Protein AF-A0A257U7L9-F1 (afdb_monomer_lite)

Foldseek 3Di:
DAEEDEDQLVQQDWDQDPNDTDGLVDVVSLVVVLVVVLVVLCVVCVVVYAYEYEQDFQDPPADADPVRHGDSSNDLVSSLSVLVSLVVSCVVVDPRYDYDDDHRPHGDDPVRRVVRVVVVVVVVD

pLDDT: mean 88.43, std 12.56, range [54.44, 98.38]

Secondary structure (DSSP, 8-state):
-EEEEE--TTTTS-EEETTEEE-TTSHHHHHHHHHHHHHHHHHHHTTS-EEEEEPPPP-SSPPB-TTSPBPGGGSHHHHHHHHHHHHHHHHHSTTTEEEES--TT----HHHHHHHHHHHHHHH-

Structure (mmCIF, N/CA/C/O backbone):
data_AF-A0A257U7L9-F1
#
_entry.id   AF-A0A257U7L9-F1
#
loop_
_atom_site.group_PDB
_atom_site.id
_atom_site.type_symbol
_atom_site.label_atom_id
_atom_site.label_alt_id
_atom_site.label_comp_id
_atom_site.label_asym_id
_atom_site.label_entity_id
_atom_site.label_seq_id
_atom_site.pdbx_PDB_ins_code
_atom_site.Cartn_x
_atom_site.Cartn_y
_atom_site.Cartn_z
_atom_site.occupancy
_atom_site.B_iso_or_equiv
_atom_site.auth_seq_id
_atom_site.auth_comp_id
_atom_site.auth_asym_id
_atom_site.auth_atom_id
_atom_site.pdbx_PDB_model_num
ATOM 1 N N . MET A 1 1 ? -10.970 -6.107 19.666 1.00 87.38 1 MET A N 1
ATOM 2 C CA . MET A 1 1 ? -9.999 -6.969 18.957 1.00 87.38 1 MET A CA 1
ATOM 3 C C . MET A 1 1 ? -9.302 -6.137 17.893 1.00 87.38 1 MET A C 1
ATOM 5 O O . MET A 1 1 ? -9.942 -5.252 17.331 1.00 87.38 1 MET A O 1
ATOM 9 N N . VAL A 1 2 ? -8.016 -6.384 17.653 1.00 93.44 2 VAL A N 1
ATOM 10 C CA . VAL A 1 2 ? -7.234 -5.718 16.602 1.00 93.44 2 VAL A CA 1
ATOM 11 C C . VAL A 1 2 ? -6.605 -6.798 15.732 1.00 93.44 2 VAL A C 1
ATOM 13 O O . VAL A 1 2 ? -6.098 -7.778 16.274 1.00 93.44 2 VAL A O 1
ATOM 16 N N . VAL A 1 3 ? -6.643 -6.620 14.413 1.00 95.44 3 VAL A N 1
ATOM 17 C CA . VAL A 1 3 ? -5.981 -7.499 13.443 1.00 95.44 3 VAL A CA 1
ATOM 18 C C . VAL A 1 3 ? -4.944 -6.687 12.681 1.00 95.44 3 VAL A C 1
ATOM 20 O O . VAL A 1 3 ? -5.253 -5.615 12.169 1.00 95.44 3 VAL A O 1
ATOM 23 N N . GLY A 1 4 ? -3.711 -7.184 12.629 1.00 92.56 4 GLY A N 1
ATOM 24 C CA . GLY A 1 4 ? -2.637 -6.597 11.834 1.00 92.56 4 GLY A CA 1
ATOM 25 C C . GLY A 1 4 ? -2.450 -7.349 10.520 1.00 92.56 4 GLY A C 1
ATOM 26 O O . GLY A 1 4 ? -2.427 -8.578 10.532 1.00 92.56 4 GLY A O 1
ATOM 27 N N . LEU A 1 5 ? -2.283 -6.623 9.416 1.00 94.06 5 LEU A N 1
ATOM 28 C CA . LEU A 1 5 ? -1.965 -7.175 8.101 1.00 94.06 5 LEU A CA 1
ATOM 29 C C . LEU A 1 5 ? -0.639 -6.609 7.599 1.00 94.06 5 LEU A C 1
ATOM 31 O O . LEU A 1 5 ? -0.509 -5.405 7.375 1.00 94.06 5 LEU A O 1
ATOM 35 N N . LEU A 1 6 ? 0.326 -7.504 7.404 1.00 90.44 6 LEU A N 1
ATOM 36 C CA . LEU A 1 6 ? 1.607 -7.215 6.776 1.00 90.44 6 LEU A CA 1
ATOM 37 C C . LEU A 1 6 ? 1.640 -7.920 5.418 1.00 90.44 6 LEU A C 1
ATOM 39 O O . LEU A 1 6 ? 1.656 -9.146 5.348 1.00 90.44 6 LEU A O 1
ATOM 43 N N . ALA A 1 7 ? 1.615 -7.120 4.359 1.00 90.88 7 ALA A N 1
ATOM 44 C CA . ALA A 1 7 ? 1.647 -7.533 2.959 1.00 90.88 7 ALA A CA 1
ATOM 45 C C . ALA A 1 7 ? 2.458 -6.499 2.157 1.00 90.88 7 ALA A C 1
ATOM 47 O O . ALA A 1 7 ? 2.863 -5.471 2.704 1.00 90.88 7 ALA A O 1
ATOM 48 N N . GLY A 1 8 ? 2.714 -6.760 0.879 1.00 90.62 8 GLY A N 1
ATOM 49 C CA . GLY A 1 8 ? 3.339 -5.814 -0.045 1.00 90.62 8 GLY A CA 1
ATOM 50 C C . GLY A 1 8 ? 4.333 -6.470 -0.991 1.00 90.62 8 GLY A C 1
ATOM 51 O O . GLY A 1 8 ? 4.420 -6.085 -2.152 1.00 90.62 8 GLY A O 1
ATOM 52 N N . ARG A 1 9 ? 5.086 -7.482 -0.528 1.00 89.19 9 ARG A N 1
ATOM 53 C CA . ARG A 1 9 ? 6.168 -8.062 -1.340 1.00 89.19 9 ARG A CA 1
ATOM 54 C C . ARG A 1 9 ? 5.648 -8.674 -2.635 1.00 89.19 9 ARG A C 1
ATOM 56 O O . ARG A 1 9 ? 6.296 -8.489 -3.656 1.00 89.19 9 ARG A O 1
ATOM 63 N N . PHE A 1 10 ? 4.529 -9.392 -2.592 1.00 92.94 10 PHE A N 1
ATOM 64 C CA . PHE A 1 10 ? 3.952 -9.993 -3.792 1.00 92.94 10 PHE A CA 1
ATOM 65 C C . PHE A 1 10 ? 3.107 -8.986 -4.571 1.00 92.94 10 PHE A C 1
ATOM 67 O O . PHE A 1 10 ? 3.116 -9.022 -5.792 1.00 92.94 10 PHE A O 1
ATOM 74 N N . GLU A 1 11 ? 2.485 -8.025 -3.895 1.00 94.94 11 GLU A N 1
ATOM 75 C CA . GLU A 1 11 ? 1.627 -7.001 -4.501 1.00 94.94 11 GLU A CA 1
ATOM 76 C C . GLU A 1 11 ? 2.396 -6.021 -5.408 1.00 94.94 11 GLU A C 1
ATOM 78 O O . GLU A 1 11 ? 1.817 -5.423 -6.316 1.00 94.94 11 GLU A O 1
ATOM 83 N N . ILE A 1 12 ? 3.706 -5.854 -5.180 1.00 94.38 12 ILE A N 1
ATOM 84 C CA . ILE A 1 12 ? 4.575 -5.015 -6.021 1.00 94.38 12 ILE A CA 1
ATOM 85 C C . ILE A 1 12 ? 5.333 -5.788 -7.109 1.00 94.38 12 ILE A C 1
ATOM 87 O O . ILE A 1 12 ? 6.059 -5.170 -7.900 1.00 94.38 12 ILE A O 1
ATOM 91 N N . THR A 1 13 ? 5.214 -7.119 -7.150 1.00 95.00 13 THR A N 1
ATOM 92 C CA . THR A 1 13 ? 5.797 -7.919 -8.239 1.00 95.00 13 THR A CA 1
ATOM 93 C C . THR A 1 13 ? 4.970 -7.794 -9.515 1.00 95.00 13 THR A C 1
ATOM 95 O O . THR A 1 13 ? 3.865 -7.259 -9.508 1.00 95.00 13 THR A O 1
ATOM 98 N N . ASP A 1 14 ? 5.528 -8.219 -10.645 1.00 95.88 14 ASP A N 1
ATOM 99 C CA . ASP A 1 14 ? 4.740 -8.328 -11.870 1.00 95.88 14 ASP A CA 1
ATOM 100 C C . ASP A 1 14 ? 3.785 -9.525 -11.760 1.00 95.88 14 ASP A C 1
ATOM 102 O O . ASP A 1 14 ? 4.176 -10.624 -11.365 1.00 95.88 14 ASP A O 1
ATOM 106 N N . HIS A 1 15 ? 2.532 -9.321 -12.152 1.00 95.62 15 HIS A N 1
ATOM 107 C CA . HIS A 1 15 ? 1.492 -10.341 -12.154 1.00 95.62 15 HIS A CA 1
ATOM 108 C C . HIS A 1 15 ? 1.123 -10.714 -13.586 1.00 95.62 15 HIS A C 1
ATOM 110 O O . HIS A 1 15 ? 1.046 -9.860 -14.468 1.00 95.62 15 HIS A O 1
ATOM 116 N N . LEU A 1 16 ? 0.840 -11.995 -13.823 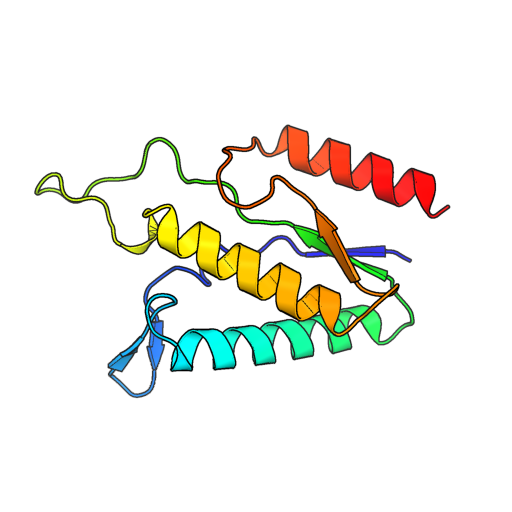1.00 96.06 16 LEU A N 1
ATOM 117 C CA . LEU A 1 16 ? 0.323 -12.469 -15.102 1.00 96.06 16 LEU A CA 1
ATOM 118 C C . LEU A 1 16 ? -1.203 -12.582 -15.036 1.00 96.06 16 LEU A C 1
ATOM 120 O O . LEU A 1 16 ? -1.736 -13.503 -14.422 1.00 96.06 16 LEU A O 1
ATOM 124 N N . VAL A 1 17 ? -1.909 -11.676 -15.710 1.00 94.44 17 VAL A N 1
ATOM 125 C CA . VAL A 1 17 ? -3.377 -11.635 -15.739 1.00 94.44 17 VAL A CA 1
ATOM 126 C C . VAL A 1 17 ? -3.855 -11.767 -17.177 1.00 94.44 17 VAL A C 1
ATOM 128 O O . VAL A 1 17 ? -3.535 -10.946 -18.036 1.00 94.44 17 VAL A O 1
ATOM 131 N N . GLY A 1 18 ? -4.595 -12.841 -17.472 1.00 93.81 18 GLY A N 1
ATOM 132 C CA . GLY A 1 18 ? -5.096 -13.103 -18.827 1.00 93.81 18 GLY A CA 1
ATOM 133 C C . GLY A 1 18 ? -3.986 -13.171 -19.887 1.00 93.81 18 GLY A C 1
ATOM 134 O O . GLY A 1 18 ? -4.183 -12.718 -21.012 1.00 93.81 18 GLY A O 1
ATOM 135 N N . GLY A 1 19 ? -2.802 -13.671 -19.515 1.00 96.38 19 GLY A N 1
ATOM 136 C CA . GLY A 1 19 ? -1.629 -13.750 -20.394 1.00 96.38 19 GLY A CA 1
ATOM 137 C C . GLY A 1 19 ? -0.858 -12.436 -20.573 1.00 96.38 19 GLY A C 1
ATOM 138 O O . GLY A 1 19 ? 0.071 -12.395 -21.374 1.00 96.38 19 GLY A O 1
ATOM 139 N N . LYS A 1 20 ? -1.213 -11.369 -19.846 1.00 95.94 20 LYS A N 1
ATOM 140 C CA . LYS A 1 20 ? -0.513 -10.079 -19.875 1.00 95.94 20 LYS A CA 1
ATOM 141 C C . LYS A 1 20 ? 0.189 -9.819 -18.552 1.00 95.94 20 LYS A C 1
ATOM 143 O O . LYS A 1 20 ? -0.392 -10.057 -17.497 1.00 95.94 20 LYS A O 1
ATOM 148 N N . LEU A 1 21 ? 1.413 -9.304 -18.622 1.00 96.38 21 LEU A N 1
ATOM 149 C CA . LEU A 1 21 ? 2.108 -8.795 -17.446 1.00 96.38 21 LEU A CA 1
ATOM 150 C C . LEU A 1 21 ? 1.521 -7.436 -17.053 1.00 96.38 21 LEU A C 1
ATOM 152 O O . LEU A 1 21 ? 1.459 -6.509 -17.866 1.00 96.38 21 LEU A O 1
ATOM 156 N N . VAL A 1 22 ? 1.083 -7.343 -15.806 1.00 96.81 22 VAL A N 1
ATOM 157 C CA . VAL A 1 22 ? 0.576 -6.133 -15.162 1.00 96.81 22 VAL A CA 1
ATOM 158 C C . VAL A 1 22 ? 1.348 -5.904 -13.873 1.00 96.81 22 VAL A C 1
ATOM 160 O O . VAL A 1 22 ? 1.908 -6.835 -13.299 1.00 96.81 22 VAL A O 1
ATOM 163 N N . SER A 1 23 ? 1.416 -4.660 -13.426 1.00 96.62 23 SER A N 1
ATOM 164 C CA . SER A 1 23 ? 2.142 -4.314 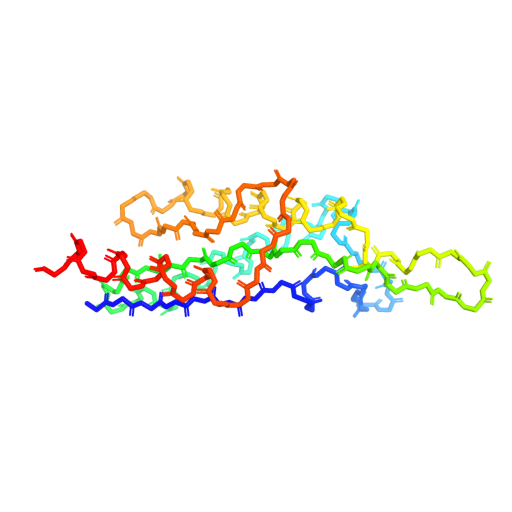-12.210 1.00 96.62 23 SER A CA 1
ATOM 165 C C . SER A 1 23 ? 1.646 -2.997 -11.645 1.00 96.62 23 SER A C 1
ATOM 167 O O . SER A 1 23 ? 0.912 -2.259 -12.303 1.00 96.62 23 SER A O 1
ATOM 169 N N . ILE A 1 24 ? 2.111 -2.669 -10.442 1.00 96.81 24 ILE A N 1
ATOM 170 C CA . ILE A 1 24 ? 1.748 -1.444 -9.720 1.00 96.81 24 ILE A CA 1
ATOM 171 C C . ILE A 1 24 ? 2.239 -0.140 -10.382 1.00 96.81 24 ILE A C 1
ATOM 173 O O . ILE A 1 24 ? 1.915 0.971 -9.964 1.00 96.81 24 ILE A O 1
ATOM 177 N N . ASP A 1 25 ? 3.005 -0.257 -11.466 1.00 95.44 25 ASP A N 1
ATOM 178 C CA . ASP A 1 25 ? 3.341 0.882 -12.320 1.00 95.44 25 ASP A CA 1
ATOM 179 C C . ASP A 1 25 ? 2.172 1.278 -13.249 1.00 95.44 25 ASP A C 1
ATOM 181 O O . ASP A 1 25 ? 2.247 2.290 -13.947 1.00 95.44 25 ASP A O 1
ATOM 185 N N . GLN A 1 26 ? 1.094 0.485 -13.289 1.00 97.38 26 GLN A N 1
ATOM 186 C CA . GLN A 1 26 ? -0.049 0.668 -14.180 1.00 97.38 26 GLN A CA 1
ATOM 187 C C . GLN A 1 26 ? -1.300 1.093 -13.388 1.00 97.38 26 GLN A C 1
ATOM 189 O O . GLN A 1 26 ? -1.764 0.341 -12.531 1.00 97.38 26 GLN A O 1
ATOM 194 N N . PRO A 1 27 ? -1.947 2.231 -13.714 1.00 96.88 27 PRO A N 1
ATOM 195 C CA . PRO A 1 27 ? -3.092 2.734 -12.944 1.00 96.88 27 PRO A CA 1
ATOM 196 C C . PRO A 1 27 ? -4.269 1.757 -12.812 1.00 96.88 27 PRO A C 1
ATOM 198 O O . PRO A 1 27 ? -4.924 1.717 -11.774 1.00 96.88 27 PRO A O 1
ATOM 201 N N . ALA A 1 28 ? -4.537 0.956 -13.848 1.00 96.38 28 ALA A N 1
ATOM 202 C CA . ALA A 1 28 ? -5.609 -0.039 -13.817 1.00 96.38 28 ALA A CA 1
ATOM 203 C C . ALA A 1 28 ? -5.336 -1.155 -12.794 1.00 96.38 28 ALA A C 1
ATOM 205 O O . ALA A 1 28 ? -6.257 -1.591 -12.107 1.00 96.38 28 ALA A O 1
ATOM 206 N N . TRP A 1 29 ? -4.076 -1.579 -12.660 1.00 97.38 29 TRP A N 1
ATOM 207 C CA . TRP A 1 29 ? -3.677 -2.537 -11.632 1.00 97.38 29 TRP A CA 1
ATOM 208 C C . TRP A 1 29 ? -3.773 -1.918 -10.237 1.00 97.38 29 TRP A C 1
ATOM 210 O O . TRP A 1 29 ? -4.272 -2.561 -9.323 1.00 97.38 29 TRP A O 1
ATOM 220 N N . ASN A 1 30 ? -3.397 -0.645 -10.082 1.00 97.75 30 ASN A N 1
ATOM 221 C CA . ASN A 1 30 ? -3.480 0.046 -8.789 1.00 97.75 30 ASN A CA 1
ATOM 222 C C . ASN A 1 30 ? -4.921 0.141 -8.288 1.00 97.75 30 ASN A C 1
ATOM 224 O O . ASN A 1 30 ? -5.162 -0.086 -7.108 1.00 97.75 30 ASN A O 1
ATOM 228 N N . HIS A 1 31 ? -5.875 0.442 -9.176 1.00 97.94 31 HIS A N 1
ATOM 229 C CA . HIS A 1 31 ? -7.296 0.441 -8.825 1.00 97.94 31 HIS A CA 1
ATOM 230 C C . HIS A 1 31 ? -7.770 -0.955 -8.413 1.00 97.94 31 HIS A C 1
ATOM 232 O O . HIS A 1 31 ? -8.449 -1.100 -7.403 1.00 97.94 31 HIS A O 1
ATOM 238 N N . HIS A 1 32 ? -7.391 -1.985 -9.173 1.00 97.12 32 HIS A N 1
ATOM 239 C CA . HIS A 1 32 ? -7.740 -3.364 -8.849 1.00 97.12 32 HIS A CA 1
ATOM 240 C C . HIS A 1 32 ? -7.194 -3.787 -7.478 1.00 97.12 32 HIS A C 1
ATOM 242 O O . HIS A 1 32 ? -7.953 -4.267 -6.642 1.00 97.12 32 HIS A O 1
ATOM 248 N N . LEU A 1 33 ? -5.911 -3.534 -7.215 1.00 97.62 33 LEU A N 1
ATOM 249 C CA . LEU A 1 33 ? -5.274 -3.841 -5.937 1.00 97.62 33 LEU A CA 1
ATOM 250 C C . LEU A 1 33 ? -5.904 -3.051 -4.776 1.00 97.62 33 LEU A C 1
ATOM 252 O O . LEU A 1 33 ? -6.069 -3.567 -3.675 1.00 97.62 33 LEU A O 1
ATOM 256 N N . GLU A 1 34 ? -6.297 -1.800 -5.006 1.00 98.31 34 GLU A N 1
ATOM 257 C CA . GLU A 1 34 ? -7.016 -0.994 -4.017 1.00 98.31 34 GLU A CA 1
ATOM 258 C C . GLU A 1 34 ? -8.395 -1.577 -3.675 1.00 98.31 34 GLU A C 1
ATOM 260 O O . GLU A 1 34 ? -8.774 -1.601 -2.501 1.00 98.31 34 GLU A O 1
ATOM 265 N N . ASP A 1 35 ? -9.129 -2.095 -4.662 1.00 98.38 35 ASP A N 1
ATOM 266 C CA . ASP A 1 35 ? -10.395 -2.801 -4.440 1.00 98.38 35 ASP A CA 1
ATOM 267 C C . ASP A 1 35 ? -10.184 -4.107 -3.657 1.00 98.38 35 ASP A C 1
ATOM 269 O O . ASP A 1 35 ? -10.910 -4.370 -2.694 1.00 98.38 35 ASP A O 1
ATOM 273 N N . GLU A 1 36 ? -9.157 -4.892 -4.001 1.00 97.62 36 GLU A N 1
ATOM 274 C CA . GLU A 1 36 ? -8.800 -6.114 -3.268 1.00 97.62 36 GLU A CA 1
ATOM 275 C C . GLU A 1 36 ? -8.458 -5.811 -1.805 1.00 97.62 36 GLU A C 1
ATOM 277 O O . GLU A 1 36 ? -8.971 -6.464 -0.892 1.00 97.62 36 GLU A O 1
ATOM 282 N N . MET A 1 37 ? -7.663 -4.770 -1.549 1.00 98.25 37 MET A N 1
ATOM 283 C CA . MET A 1 37 ? -7.313 -4.367 -0.187 1.00 98.25 37 MET A CA 1
ATOM 284 C C . MET A 1 37 ? -8.530 -3.868 0.604 1.00 98.25 37 MET A C 1
ATOM 286 O O . MET A 1 37 ? -8.642 -4.156 1.798 1.00 98.25 37 MET A O 1
ATOM 290 N N . ASN A 1 38 ? -9.480 -3.181 -0.039 1.00 98.19 38 ASN A N 1
ATOM 291 C CA . ASN A 1 38 ? -10.759 -2.832 0.590 1.00 98.19 38 ASN A CA 1
ATOM 292 C C . ASN A 1 38 ? -11.582 -4.079 0.949 1.00 98.19 38 ASN A C 1
ATOM 294 O O . ASN A 1 38 ? -12.155 -4.141 2.039 1.00 98.19 38 ASN A O 1
ATOM 298 N N . GLN A 1 39 ? -11.623 -5.084 0.071 1.00 98.25 39 GLN A N 1
ATOM 299 C CA . GLN A 1 39 ? -12.303 -6.347 0.352 1.00 98.25 39 GLN A CA 1
ATOM 300 C C . GLN A 1 39 ? -11.649 -7.085 1.527 1.00 98.25 39 GLN A C 1
ATOM 302 O O . GLN A 1 39 ? -12.353 -7.569 2.415 1.00 98.25 39 GLN A O 1
ATOM 307 N N . VAL A 1 40 ? -10.314 -7.133 1.570 1.00 97.81 40 VAL A N 1
ATOM 308 C CA . VAL A 1 40 ? -9.566 -7.722 2.690 1.00 97.81 40 VAL A CA 1
ATOM 309 C C . VAL A 1 40 ? -9.913 -7.015 3.998 1.00 97.81 40 VAL A C 1
ATOM 311 O O . VAL A 1 40 ? -10.241 -7.691 4.971 1.00 97.81 40 VAL A O 1
ATOM 314 N N . VAL A 1 41 ? -9.920 -5.676 4.026 1.00 97.88 41 VAL A N 1
ATOM 315 C CA . VAL A 1 41 ? -10.346 -4.912 5.210 1.00 97.88 41 VAL A CA 1
ATOM 316 C C . VAL A 1 41 ? -11.745 -5.326 5.656 1.00 97.88 41 VAL A C 1
ATOM 318 O O . VAL A 1 41 ? -11.912 -5.643 6.830 1.00 97.88 41 VAL A O 1
ATOM 321 N N . GLY A 1 42 ? -12.715 -5.401 4.739 1.00 97.62 42 GLY A N 1
ATOM 322 C CA . GLY A 1 42 ? -14.088 -5.788 5.074 1.00 97.62 42 GLY A CA 1
ATOM 323 C C . GLY A 1 42 ? -14.197 -7.191 5.678 1.00 97.62 42 GLY A C 1
ATOM 324 O O . GLY A 1 42 ? -14.969 -7.409 6.609 1.00 97.62 42 GLY A O 1
ATOM 325 N N . VAL A 1 43 ? -13.393 -8.147 5.202 1.00 97.81 43 VAL A N 1
ATOM 326 C CA . VAL A 1 43 ? -13.330 -9.496 5.789 1.00 97.81 43 VAL A CA 1
ATOM 327 C C . VAL A 1 43 ? -12.701 -9.458 7.181 1.00 97.81 43 VAL A C 1
ATOM 329 O O . VAL A 1 43 ? -13.243 -10.044 8.119 1.00 97.81 43 VAL A O 1
ATOM 332 N N . LEU A 1 44 ? -11.572 -8.762 7.339 1.00 97.06 44 LEU A N 1
ATOM 333 C CA . LEU A 1 44 ? -10.862 -8.684 8.617 1.00 97.06 44 LEU A CA 1
ATOM 334 C C . LEU A 1 44 ? -11.658 -7.914 9.682 1.00 97.06 44 LEU A C 1
ATOM 336 O O . LEU A 1 44 ? -11.544 -8.231 10.868 1.00 97.06 44 LEU A O 1
ATOM 340 N N . SER A 1 45 ? -12.476 -6.936 9.278 1.00 96.56 45 SER A N 1
ATOM 341 C CA . SER A 1 45 ? -13.305 -6.128 10.175 1.00 96.56 45 SER A CA 1
ATOM 342 C C . SER A 1 45 ? -14.713 -6.682 10.409 1.00 96.56 45 SER A C 1
ATOM 344 O O . SER A 1 45 ? -15.392 -6.186 11.305 1.00 96.56 45 SER A O 1
ATOM 346 N N . ALA A 1 46 ? -15.139 -7.753 9.722 1.00 93.38 46 ALA A N 1
ATOM 347 C CA . ALA A 1 46 ? -16.511 -8.292 9.770 1.00 93.38 46 ALA A CA 1
ATOM 348 C C . ALA A 1 46 ? -17.058 -8.595 11.188 1.00 93.38 46 ALA A C 1
ATOM 350 O O . ALA A 1 46 ? -18.269 -8.622 11.395 1.00 93.38 46 ALA A O 1
ATOM 351 N N . GLY A 1 47 ? -16.182 -8.797 12.180 1.00 92.62 47 GLY A N 1
ATOM 352 C CA . GLY A 1 47 ? -16.527 -8.971 13.601 1.00 92.62 47 GLY A CA 1
ATOM 353 C C . GLY A 1 47 ? -16.363 -7.719 14.479 1.00 92.62 47 GLY A C 1
ATOM 354 O O . GLY A 1 47 ? -16.236 -7.847 15.696 1.00 92.62 47 GLY A O 1
ATOM 355 N N . GLY A 1 48 ? -16.278 -6.523 13.890 1.00 94.94 48 GLY A N 1
ATOM 356 C CA . GLY A 1 48 ? -15.996 -5.260 14.585 1.00 94.94 48 GLY A CA 1
ATOM 357 C C . GLY A 1 48 ? -14.523 -5.070 14.972 1.00 94.94 48 GLY A C 1
ATOM 358 O O . GLY A 1 48 ? -14.203 -4.257 15.847 1.00 94.94 48 GLY A O 1
ATOM 359 N N . ALA A 1 49 ? -13.613 -5.842 14.373 1.00 96.25 49 ALA A N 1
ATOM 360 C CA . ALA A 1 49 ? -12.186 -5.703 14.631 1.00 96.25 49 ALA A CA 1
ATOM 361 C C . ALA A 1 49 ? -11.644 -4.413 14.007 1.00 96.25 49 ALA A C 1
ATOM 363 O O . ALA A 1 49 ? -11.973 -4.071 12.876 1.00 96.25 49 ALA A O 1
ATOM 364 N N . LYS A 1 50 ? -10.757 -3.722 14.729 1.00 96.94 50 LYS A N 1
ATOM 365 C CA . LYS A 1 50 ? -9.952 -2.650 14.131 1.00 96.94 50 LYS A CA 1
ATOM 366 C C . LYS A 1 50 ? -8.820 -3.272 13.323 1.00 96.94 50 LYS A C 1
ATOM 368 O O . LYS A 1 50 ? -8.191 -4.222 13.795 1.00 96.94 50 LYS A O 1
ATOM 373 N N . VAL A 1 51 ? -8.552 -2.731 12.142 1.00 97.56 51 VAL A N 1
ATOM 374 C CA . VAL A 1 51 ? -7.536 -3.259 11.226 1.00 97.56 51 VAL A CA 1
ATOM 375 C C . VAL A 1 51 ? -6.327 -2.333 11.220 1.00 97.56 51 VAL A C 1
ATOM 377 O O . VAL A 1 51 ? -6.450 -1.113 11.114 1.00 97.56 51 VAL A O 1
ATOM 380 N N . VAL A 1 52 ? -5.144 -2.918 11.344 1.00 96.25 52 VAL A N 1
ATOM 381 C CA . VAL A 1 52 ? -3.863 -2.228 11.220 1.00 96.25 52 VAL A CA 1
ATOM 382 C C . VAL A 1 52 ? -3.183 -2.711 9.945 1.00 96.25 52 VAL A C 1
ATOM 384 O O . VAL A 1 52 ? -2.892 -3.898 9.825 1.00 96.25 52 VAL A O 1
ATOM 387 N N . LEU A 1 53 ? -2.936 -1.805 9.001 1.00 95.31 53 LEU A N 1
ATOM 388 C CA . LEU A 1 53 ? -2.195 -2.081 7.770 1.00 95.31 53 LEU A CA 1
ATOM 389 C C . LEU A 1 53 ? -0.750 -1.621 7.952 1.00 95.31 53 LEU A C 1
ATOM 391 O O . LEU A 1 53 ? -0.514 -0.456 8.270 1.00 95.31 53 LEU A O 1
ATOM 395 N N . PHE A 1 54 ? 0.213 -2.515 7.751 1.00 92.00 54 PHE A N 1
ATOM 396 C CA . PHE A 1 54 ? 1.626 -2.147 7.802 1.00 92.00 54 PHE A CA 1
ATOM 397 C C . PHE A 1 54 ? 2.120 -1.723 6.423 1.00 92.00 54 PHE A C 1
ATOM 399 O O . PHE A 1 54 ? 1.931 -2.454 5.450 1.00 92.00 54 PHE A O 1
ATOM 406 N N . THR A 1 55 ? 2.766 -0.561 6.339 1.00 91.94 55 THR A N 1
ATOM 407 C CA . THR A 1 55 ? 3.441 -0.136 5.114 1.00 91.94 55 THR A CA 1
ATOM 408 C C . THR A 1 55 ? 4.623 -1.046 4.810 1.00 91.94 55 THR A C 1
ATOM 410 O O . THR A 1 55 ? 5.274 -1.604 5.699 1.00 91.94 55 THR A O 1
ATOM 413 N N . MET A 1 56 ? 4.910 -1.199 3.523 1.00 89.06 56 MET A N 1
ATOM 414 C CA . MET A 1 56 ? 6.081 -1.921 3.063 1.00 89.06 56 MET A CA 1
ATOM 415 C C . MET A 1 56 ? 7.316 -1.010 3.162 1.00 89.06 56 MET A C 1
ATOM 417 O O . MET A 1 56 ? 7.261 0.144 2.726 1.00 89.06 56 MET A O 1
ATOM 421 N N . PRO A 1 57 ? 8.440 -1.494 3.718 1.00 86.50 57 PRO A N 1
ATOM 422 C CA . PRO A 1 57 ? 9.688 -0.751 3.721 1.00 86.50 57 PRO A CA 1
ATOM 423 C C . PRO A 1 57 ? 10.372 -0.860 2.356 1.00 86.50 57 PRO A C 1
ATOM 425 O O . PRO A 1 57 ? 10.125 -1.786 1.581 1.00 86.50 57 PRO A O 1
ATOM 428 N N . TYR A 1 58 ? 11.288 0.064 2.079 1.00 87.62 58 TYR A N 1
ATOM 429 C CA . TYR A 1 58 ? 12.186 -0.066 0.933 1.00 87.62 58 TYR A CA 1
ATOM 430 C C . TYR A 1 58 ? 13.060 -1.316 1.026 1.00 87.62 58 TYR A C 1
ATOM 432 O O . TYR A 1 58 ? 13.468 -1.731 2.113 1.00 87.62 58 TYR A O 1
ATOM 440 N N . ILE A 1 59 ? 13.358 -1.886 -0.140 1.00 85.12 59 ILE A N 1
ATOM 441 C CA . ILE A 1 59 ? 14.299 -2.992 -0.283 1.00 85.12 59 ILE A CA 1
ATOM 442 C C . ILE A 1 59 ? 15.675 -2.367 -0.483 1.00 85.12 59 ILE A C 1
ATOM 444 O O . ILE A 1 59 ? 15.994 -1.893 -1.570 1.00 85.12 59 ILE A O 1
ATOM 448 N N . ASP A 1 60 ? 16.447 -2.322 0.599 1.00 82.19 60 ASP A N 1
ATOM 449 C CA . ASP A 1 60 ? 17.749 -1.664 0.654 1.00 82.19 60 ASP A CA 1
ATOM 450 C C . ASP A 1 60 ? 18.793 -2.602 1.303 1.00 82.19 60 ASP A C 1
ATOM 452 O O . ASP A 1 60 ? 18.618 -2.985 2.467 1.00 82.19 60 ASP A O 1
ATOM 456 N N . PRO A 1 61 ? 19.846 -3.020 0.572 1.00 85.12 61 PRO A N 1
ATOM 457 C CA . PRO A 1 61 ? 20.105 -2.692 -0.832 1.00 85.12 61 PRO A CA 1
ATOM 458 C C . PRO A 1 61 ? 19.104 -3.373 -1.786 1.00 85.12 61 PRO A C 1
ATOM 460 O O . PRO A 1 61 ? 18.638 -4.484 -1.500 1.00 85.12 61 PRO A O 1
ATOM 463 N N . PRO A 1 62 ? 18.774 -2.747 -2.932 1.00 87.25 62 PRO A N 1
ATOM 464 C CA . PRO A 1 62 ? 17.953 -3.391 -3.947 1.00 87.25 62 PRO A CA 1
ATOM 465 C C . PRO A 1 62 ? 18.706 -4.584 -4.543 1.00 87.25 62 PRO A C 1
ATOM 467 O O . PRO A 1 62 ? 19.926 -4.548 -4.696 1.00 87.25 62 PRO A O 1
ATOM 470 N N . GLN A 1 63 ? 17.987 -5.648 -4.910 1.00 88.69 63 GLN A N 1
ATOM 471 C CA . GLN A 1 63 ? 18.606 -6.724 -5.688 1.00 88.69 63 GLN A CA 1
ATOM 472 C C . GLN A 1 63 ? 18.693 -6.301 -7.153 1.00 88.69 63 GLN A C 1
ATOM 474 O O . GLN A 1 63 ? 17.729 -5.755 -7.708 1.00 88.69 63 GLN A O 1
ATOM 479 N N . GLU A 1 64 ? 19.830 -6.607 -7.761 1.00 91.31 64 GLU A N 1
ATOM 480 C CA . GLU A 1 64 ? 20.144 -6.323 -9.155 1.00 91.31 64 GLU A CA 1
ATOM 481 C C . GLU A 1 64 ? 20.051 -7.598 -9.999 1.00 91.31 64 GLU A C 1
ATOM 483 O O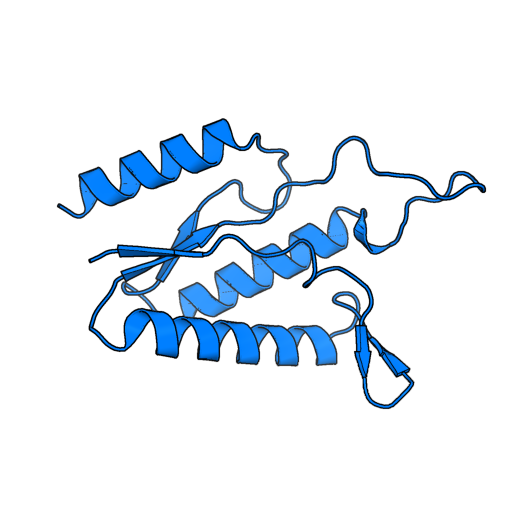 . GLU A 1 64 ? 20.319 -8.713 -9.537 1.00 91.31 64 GLU A O 1
ATOM 488 N N . ALA A 1 65 ? 19.650 -7.425 -11.251 1.00 90.94 65 ALA A N 1
ATOM 489 C CA . ALA A 1 65 ? 19.730 -8.426 -12.292 1.00 90.94 65 ALA A CA 1
ATOM 490 C C . ALA A 1 65 ? 21.195 -8.637 -12.725 1.00 90.94 65 ALA A C 1
ATOM 492 O O . ALA A 1 65 ? 22.067 -7.822 -12.413 1.00 90.94 65 ALA A O 1
ATOM 493 N N . PRO A 1 66 ? 21.503 -9.716 -13.471 1.00 94.25 66 PRO A N 1
ATOM 494 C CA . PRO A 1 66 ? 22.874 -10.005 -13.902 1.00 94.25 66 PRO A CA 1
ATOM 495 C C . PRO A 1 66 ? 23.534 -8.906 -14.749 1.00 94.25 66 PRO A C 1
ATOM 497 O O . PRO A 1 66 ? 24.757 -8.873 -14.855 1.00 94.25 66 PRO A O 1
ATOM 500 N N . ASP A 1 67 ? 22.740 -8.030 -15.365 1.00 94.06 67 ASP A N 1
ATOM 501 C CA . ASP A 1 67 ? 23.207 -6.884 -16.150 1.00 94.06 67 ASP A CA 1
ATOM 502 C C . ASP A 1 67 ? 23.439 -5.612 -15.308 1.00 94.06 67 ASP A C 1
ATOM 504 O O . ASP A 1 67 ? 23.785 -4.568 -15.859 1.00 94.06 67 ASP A O 1
ATOM 508 N N . GLY A 1 68 ? 23.263 -5.693 -13.983 1.00 92.00 68 GLY A N 1
ATOM 509 C CA . GLY A 1 68 ? 23.401 -4.576 -13.046 1.00 92.00 68 GLY A CA 1
ATOM 510 C C . GLY A 1 68 ? 22.178 -3.659 -12.973 1.00 92.00 68 GLY A C 1
ATOM 511 O O . GLY A 1 68 ? 22.198 -2.668 -12.244 1.00 92.00 68 GLY A O 1
ATOM 512 N N . SER A 1 69 ? 21.101 -3.946 -13.710 1.00 93.50 69 SER A N 1
ATOM 513 C CA . SER A 1 69 ? 19.845 -3.211 -13.556 1.00 93.50 69 SER A CA 1
ATOM 514 C C . SER A 1 69 ? 19.109 -3.648 -12.286 1.00 93.50 69 SER A C 1
ATOM 516 O O . SER A 1 69 ? 19.145 -4.809 -11.894 1.00 93.50 69 SER A O 1
ATOM 518 N N . VAL A 1 70 ? 18.412 -2.731 -11.615 1.00 93.44 70 VAL A N 1
ATOM 519 C CA . VAL A 1 70 ? 17.573 -3.086 -10.460 1.00 93.44 70 VAL A CA 1
ATOM 520 C C . VAL A 1 70 ? 16.302 -3.776 -10.952 1.00 93.44 70 VAL A C 1
ATOM 522 O O . VAL A 1 70 ? 15.612 -3.239 -11.822 1.00 93.44 70 VAL A O 1
ATOM 525 N N . TYR A 1 71 ? 15.955 -4.923 -10.358 1.00 91.94 71 TYR A N 1
ATOM 526 C CA . TYR A 1 71 ? 14.678 -5.581 -10.643 1.00 91.94 71 TYR A CA 1
ATOM 527 C C . TYR A 1 71 ? 13.505 -4.606 -10.420 1.00 91.94 71 TYR A C 1
ATOM 529 O O . TYR A 1 71 ? 13.489 -3.916 -9.393 1.00 91.94 71 TYR A O 1
ATOM 537 N N . PRO A 1 72 ? 12.516 -4.516 -11.332 1.00 92.50 72 PRO A N 1
ATOM 538 C CA . PRO A 1 72 ? 11.421 -3.548 -11.226 1.00 92.50 72 PRO A CA 1
ATOM 539 C C . PRO A 1 72 ? 10.701 -3.550 -9.869 1.00 92.50 72 PRO A C 1
ATOM 541 O O . PRO A 1 72 ? 10.411 -2.481 -9.327 1.00 92.50 72 PRO A O 1
ATOM 544 N N . GLU A 1 73 ? 10.476 -4.728 -9.285 1.00 89.38 73 GLU A N 1
ATOM 545 C CA . GLU A 1 73 ? 9.863 -4.950 -7.969 1.00 89.38 73 GLU A CA 1
ATOM 546 C C . GLU A 1 73 ? 10.714 -4.487 -6.778 1.00 89.38 73 GLU A C 1
ATOM 548 O O . GLU A 1 73 ? 10.215 -4.408 -5.660 1.00 89.38 73 GLU A O 1
ATOM 553 N N . ASN A 1 74 ? 11.990 -4.169 -6.990 1.00 92.00 74 ASN A N 1
ATOM 554 C CA . ASN A 1 74 ? 12.874 -3.624 -5.959 1.00 92.00 74 ASN A CA 1
ATOM 555 C C . ASN A 1 74 ? 13.018 -2.102 -6.055 1.00 92.00 74 ASN A C 1
ATOM 557 O O . ASN A 1 74 ? 13.741 -1.497 -5.267 1.00 92.00 74 ASN A O 1
ATOM 561 N N . ARG A 1 75 ? 12.329 -1.454 -7.003 1.00 92.94 75 ARG A N 1
ATOM 562 C CA . ARG A 1 75 ? 12.317 0.006 -7.099 1.00 92.94 75 ARG A CA 1
ATOM 563 C C . ARG A 1 75 ? 11.451 0.603 -5.995 1.00 92.94 75 ARG A C 1
ATOM 565 O O . ARG A 1 75 ? 10.273 0.270 -5.865 1.00 92.94 75 ARG A O 1
ATOM 572 N N . ASN A 1 76 ? 11.994 1.600 -5.304 1.00 91.94 76 ASN A N 1
ATOM 573 C CA . ASN A 1 76 ? 11.280 2.358 -4.273 1.00 91.94 76 ASN A CA 1
ATOM 574 C C . ASN A 1 76 ? 9.948 2.950 -4.765 1.00 91.94 76 ASN A C 1
ATOM 576 O O . ASN A 1 76 ? 8.997 3.023 -3.997 1.00 91.94 76 ASN A O 1
ATOM 580 N N . SER A 1 77 ? 9.833 3.290 -6.055 1.00 93.19 77 SER A N 1
ATOM 581 C CA . SER A 1 77 ? 8.592 3.820 -6.632 1.00 93.19 77 SER A CA 1
ATOM 582 C C . SER A 1 77 ? 7.405 2.859 -6.523 1.00 93.19 77 SER A C 1
ATOM 584 O O . SER A 1 77 ? 6.274 3.315 -6.365 1.00 93.19 77 SER A O 1
ATOM 586 N N . ARG A 1 78 ? 7.645 1.543 -6.589 1.00 94.62 78 ARG A N 1
ATOM 587 C CA . ARG A 1 78 ? 6.588 0.538 -6.426 1.00 94.62 78 ARG A CA 1
ATOM 588 C C . ARG A 1 78 ? 6.167 0.390 -4.968 1.00 94.62 78 ARG A C 1
ATOM 590 O O . ARG A 1 78 ? 4.976 0.303 -4.688 1.00 94.62 78 ARG A O 1
ATOM 597 N N . VAL A 1 79 ? 7.130 0.440 -4.046 1.00 93.81 79 VAL A N 1
ATOM 598 C CA . VAL A 1 79 ? 6.854 0.473 -2.601 1.00 93.81 79 VAL A CA 1
ATOM 599 C C . VAL A 1 79 ? 6.043 1.716 -2.2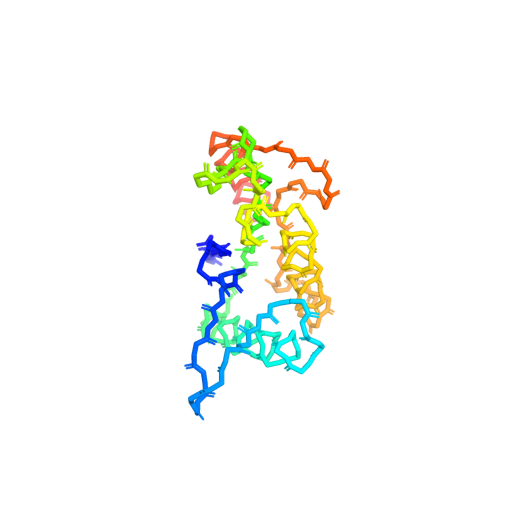35 1.00 93.81 79 VAL A C 1
ATOM 601 O O . VAL A 1 79 ? 5.057 1.623 -1.507 1.00 93.81 79 VAL A O 1
ATOM 604 N N . ASP A 1 80 ? 6.410 2.874 -2.784 1.00 94.06 80 ASP A N 1
ATOM 605 C CA . ASP A 1 80 ? 5.681 4.117 -2.556 1.00 94.06 80 ASP A CA 1
ATOM 606 C C . ASP A 1 80 ? 4.236 4.033 -3.040 1.00 94.06 80 ASP A C 1
ATOM 608 O O . ASP A 1 80 ? 3.330 4.472 -2.334 1.00 94.06 80 ASP A O 1
ATOM 612 N N . GLU A 1 81 ? 4.002 3.479 -4.230 1.00 95.94 81 GLU A N 1
ATOM 613 C CA . GLU A 1 81 ? 2.644 3.358 -4.753 1.00 95.94 81 GLU A CA 1
ATOM 614 C C . GLU A 1 81 ? 1.799 2.376 -3.940 1.00 95.94 81 GLU A C 1
ATOM 616 O O . GLU A 1 81 ? 0.651 2.690 -3.625 1.00 95.94 81 GLU A O 1
ATOM 621 N N . TYR A 1 82 ? 2.376 1.254 -3.506 1.00 95.94 82 TYR A N 1
ATOM 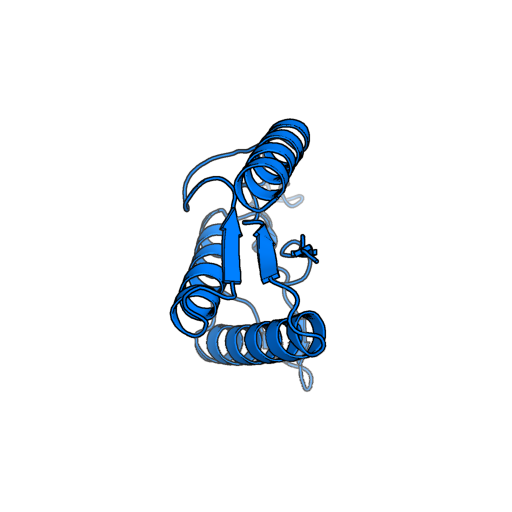622 C CA . TYR A 1 82 ? 1.696 0.328 -2.602 1.00 95.94 82 TYR A CA 1
ATOM 623 C C . TYR A 1 82 ? 1.315 1.007 -1.284 1.00 95.94 82 TYR A C 1
ATOM 625 O O . TYR A 1 82 ? 0.161 0.954 -0.860 1.00 95.94 82 TYR A O 1
ATOM 633 N N . ASN A 1 83 ? 2.242 1.745 -0.673 1.00 95.50 83 ASN A N 1
ATOM 634 C CA . ASN A 1 83 ? 1.962 2.470 0.563 1.00 95.50 83 ASN A CA 1
ATOM 635 C C . ASN A 1 83 ? 0.887 3.551 0.362 1.00 95.50 83 ASN A C 1
ATOM 637 O O . ASN A 1 83 ? 0.022 3.713 1.221 1.00 95.50 83 ASN A O 1
ATOM 641 N N . ARG A 1 84 ? 0.860 4.241 -0.789 1.00 95.94 84 ARG A N 1
ATOM 642 C CA . ARG A 1 84 ? -0.235 5.169 -1.127 1.00 95.94 84 ARG A CA 1
ATOM 643 C C . ARG A 1 84 ? -1.580 4.456 -1.264 1.00 95.94 84 ARG A C 1
ATOM 645 O O . ARG A 1 84 ? -2.582 5.031 -0.846 1.00 95.94 84 ARG A O 1
ATOM 652 N N . ILE A 1 85 ? -1.627 3.243 -1.821 1.00 97.25 85 ILE A N 1
ATOM 653 C CA . ILE A 1 85 ? -2.856 2.432 -1.862 1.00 97.25 85 ILE A CA 1
ATOM 654 C C . ILE A 1 85 ? -3.356 2.169 -0.436 1.00 97.25 85 ILE A C 1
ATOM 656 O O . ILE A 1 85 ? -4.531 2.409 -0.164 1.00 97.25 85 ILE A O 1
ATOM 660 N N . LEU A 1 86 ? -2.481 1.765 0.494 1.00 97.12 86 LEU A N 1
ATOM 661 C CA . LEU A 1 86 ? -2.873 1.529 1.892 1.00 97.12 86 LEU A CA 1
ATOM 662 C C . LEU A 1 86 ? -3.457 2.785 2.554 1.00 97.12 86 LEU A C 1
ATOM 664 O O . LEU A 1 86 ? -4.482 2.699 3.229 1.00 97.12 86 LEU A O 1
ATOM 668 N N . GLU A 1 87 ? -2.856 3.953 2.318 1.00 96.38 87 GLU A N 1
ATOM 669 C CA . GLU A 1 87 ? -3.380 5.232 2.818 1.00 96.38 87 GLU A CA 1
ATOM 670 C C . GLU A 1 87 ? -4.757 5.562 2.223 1.00 96.38 87 GLU A C 1
ATOM 672 O O . GLU A 1 87 ? -5.671 5.975 2.941 1.00 96.38 87 GLU A O 1
ATOM 677 N N . ARG A 1 88 ? -4.953 5.325 0.918 1.00 97.62 88 ARG A N 1
ATOM 678 C CA . ARG A 1 88 ? -6.257 5.515 0.259 1.00 97.62 88 ARG A CA 1
ATOM 679 C C . ARG A 1 88 ? -7.317 4.547 0.786 1.00 97.62 88 ARG A C 1
ATOM 681 O O . ARG A 1 88 ? -8.477 4.939 0.923 1.00 97.62 88 ARG A O 1
ATOM 688 N N . VAL A 1 89 ? -6.948 3.305 1.093 1.00 98.12 89 VAL A N 1
ATOM 689 C CA . VAL A 1 89 ? -7.842 2.329 1.735 1.00 98.12 89 VAL A CA 1
ATOM 690 C C . VAL A 1 89 ? -8.206 2.809 3.137 1.00 98.12 89 VAL A C 1
ATOM 692 O O . VAL A 1 89 ? -9.385 2.925 3.455 1.00 98.12 89 VAL A O 1
ATOM 695 N N . ALA A 1 90 ? -7.231 3.184 3.964 1.00 97.44 90 ALA A N 1
ATOM 696 C CA . ALA A 1 90 ? -7.501 3.640 5.325 1.00 97.44 90 ALA A CA 1
ATOM 697 C C . ALA A 1 90 ? -8.372 4.903 5.381 1.00 97.44 90 ALA A C 1
ATOM 699 O O . ALA A 1 90 ? -9.264 4.997 6.226 1.00 97.44 90 ALA A O 1
ATOM 700 N N . ALA A 1 91 ? -8.187 5.835 4.443 1.00 97.62 91 ALA A N 1
ATOM 701 C CA . ALA A 1 91 ? -9.024 7.026 4.319 1.00 97.62 91 ALA A CA 1
ATOM 702 C C . ALA A 1 91 ? -10.508 6.709 4.040 1.00 97.62 91 ALA A C 1
ATOM 704 O O . ALA A 1 91 ? -11.375 7.496 4.421 1.00 97.62 91 ALA A O 1
ATOM 705 N N . ARG A 1 92 ? -10.821 5.561 3.418 1.00 97.62 92 ARG A N 1
ATOM 706 C CA . ARG A 1 92 ? -12.206 5.099 3.202 1.00 97.62 92 ARG A CA 1
ATOM 707 C C . ARG A 1 92 ? -12.843 4.463 4.436 1.00 97.62 92 ARG A C 1
ATOM 709 O O . ARG A 1 92 ? -14.066 4.378 4.493 1.00 97.62 92 ARG A O 1
ATOM 716 N N . HIS A 1 93 ? -12.041 4.071 5.426 1.00 96.81 93 HIS A N 1
ATOM 717 C CA . HIS A 1 93 ? -12.486 3.364 6.634 1.00 96.81 93 HIS A CA 1
ATOM 718 C C . HIS A 1 93 ? -12.094 4.122 7.917 1.00 96.81 93 HIS A C 1
ATOM 720 O O . HIS A 1 93 ? -11.379 3.586 8.779 1.00 96.81 93 HIS A O 1
ATOM 726 N N . PRO A 1 94 ? -12.525 5.391 8.074 1.00 95.31 94 PRO A N 1
ATOM 727 C CA . PRO A 1 94 ? -12.083 6.246 9.168 1.00 95.31 94 PRO A CA 1
ATOM 728 C C . PRO A 1 94 ? -12.461 5.661 10.532 1.00 95.31 94 PRO A C 1
ATOM 730 O O . PRO A 1 94 ? -13.603 5.292 10.796 1.00 95.31 94 PRO A O 1
ATOM 733 N N . GLY A 1 95 ? -11.478 5.587 11.431 1.00 91.88 95 GLY A N 1
ATOM 734 C CA . GLY A 1 95 ? -11.664 5.056 12.782 1.00 91.88 95 GLY A CA 1
ATOM 735 C C . GLY A 1 95 ? -11.762 3.529 12.862 1.00 91.88 95 GLY A C 1
ATOM 736 O O . GLY A 1 95 ? -11.800 3.000 13.976 1.00 91.88 95 GLY A O 1
ATOM 737 N N . GLU A 1 96 ? -11.776 2.814 11.736 1.00 95.81 96 GLU A N 1
ATOM 738 C CA . GLU A 1 96 ? -11.703 1.350 11.662 1.00 95.81 96 GLU A CA 1
ATOM 739 C C . GLU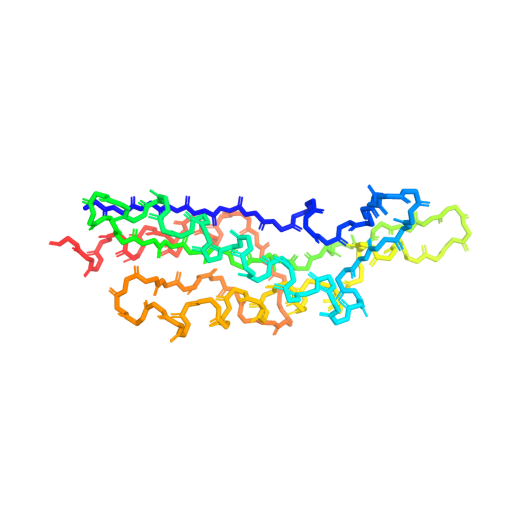 A 1 96 ? -10.314 0.861 11.248 1.00 95.81 96 GLU A C 1
ATOM 741 O O . GLU A 1 96 ? -9.777 -0.042 11.896 1.00 95.81 96 GLU A O 1
ATOM 746 N N . VAL A 1 97 ? -9.716 1.506 10.244 1.00 97.62 97 VAL A N 1
ATOM 747 C CA . VAL A 1 97 ? -8.393 1.162 9.713 1.00 97.62 97 VAL A CA 1
ATOM 748 C C . VAL A 1 97 ? -7.343 2.174 10.175 1.00 97.62 97 VAL A C 1
ATOM 750 O O . VAL A 1 97 ? -7.607 3.368 10.314 1.00 97.62 97 VAL A O 1
ATOM 753 N N . THR A 1 98 ? -6.129 1.707 10.455 1.00 95.62 98 THR A N 1
ATOM 754 C CA . THR A 1 98 ? -4.956 2.548 10.738 1.00 95.62 98 THR A CA 1
ATOM 755 C C . THR A 1 98 ? -3.763 2.033 9.939 1.00 95.62 98 THR A C 1
ATOM 757 O O . THR A 1 98 ? -3.500 0.834 9.958 1.00 95.62 98 THR A O 1
ATOM 760 N N . VAL A 1 99 ? -3.038 2.925 9.261 1.00 93.50 99 VAL A N 1
ATOM 761 C CA . VAL A 1 99 ? -1.775 2.598 8.579 1.00 93.50 99 VAL A CA 1
ATOM 762 C C . VAL A 1 99 ? -0.604 2.855 9.522 1.00 93.50 99 VAL A C 1
ATOM 764 O O . VAL A 1 99 ? -0.613 3.820 10.289 1.00 93.50 99 VAL A O 1
ATOM 767 N N . VAL A 1 100 ? 0.375 1.954 9.509 1.00 88.62 100 VAL A N 1
ATOM 768 C CA . VAL A 1 100 ? 1.506 1.935 10.441 1.00 88.62 100 VAL A CA 1
ATOM 769 C C . VAL A 1 100 ? 2.790 1.603 9.709 1.00 88.62 100 VAL A C 1
ATOM 771 O O . VAL A 1 100 ? 2.813 0.718 8.864 1.00 88.62 100 VAL A O 1
ATOM 774 N N . GLY A 1 101 ? 3.871 2.268 10.089 1.00 78.94 101 GLY A N 1
ATOM 775 C CA . GLY A 1 101 ? 5.182 2.132 9.474 1.00 78.94 101 GLY A CA 1
ATOM 776 C C . GLY A 1 101 ? 5.663 3.495 8.992 1.00 78.94 101 GLY A C 1
ATOM 777 O O . GLY A 1 101 ? 5.073 4.526 9.342 1.00 78.94 101 GLY A O 1
ATOM 778 N N . PRO A 1 102 ? 6.761 3.566 8.232 1.00 64.75 102 PRO A N 1
ATOM 779 C CA . PRO A 1 102 ? 7.211 4.846 7.762 1.00 64.75 102 PRO A CA 1
ATOM 780 C C . PRO A 1 102 ? 6.270 5.263 6.631 1.00 64.75 102 PRO A C 1
ATOM 782 O O . PRO A 1 102 ? 5.862 4.435 5.813 1.00 64.75 102 PRO A O 1
ATOM 785 N N . GLY A 1 103 ? 5.951 6.554 6.549 1.00 58.75 103 GLY A N 1
ATOM 786 C CA . GLY A 1 103 ? 5.432 7.092 5.293 1.00 58.75 103 GLY A CA 1
ATOM 787 C C . GLY A 1 103 ? 6.401 6.776 4.144 1.00 58.75 103 GLY A C 1
ATOM 788 O O . GLY A 1 103 ? 7.578 6.487 4.387 1.00 58.75 103 GLY A O 1
ATOM 789 N N . ALA A 1 104 ? 5.906 6.842 2.905 1.00 56.72 104 ALA A N 1
ATOM 790 C CA . ALA A 1 104 ? 6.713 6.738 1.684 1.00 56.72 104 ALA A CA 1
ATOM 791 C C . ALA A 1 104 ? 8.091 7.418 1.855 1.00 56.72 104 ALA A C 1
ATOM 793 O O . ALA A 1 104 ? 8.162 8.541 2.366 1.00 56.72 104 ALA A O 1
ATOM 794 N N . GLY A 1 105 ? 9.186 6.744 1.478 1.00 55.44 105 GLY A N 1
ATOM 795 C CA . GLY A 1 105 ? 10.532 7.325 1.601 1.00 55.44 105 GLY A CA 1
ATOM 796 C C . GLY A 1 105 ? 11.491 6.767 2.653 1.00 55.44 105 GLY A C 1
ATOM 797 O O . GLY A 1 105 ? 12.614 7.270 2.696 1.00 55.44 105 GLY A O 1
ATOM 798 N N . ARG A 1 106 ? 11.131 5.808 3.524 1.00 59.69 106 ARG A N 1
ATOM 799 C CA . ARG A 1 106 ? 12.066 5.347 4.581 1.00 59.69 106 ARG A CA 1
ATOM 800 C C . ARG A 1 106 ? 12.175 3.828 4.697 1.00 59.69 106 ARG A C 1
ATOM 802 O O . ARG A 1 106 ? 11.175 3.118 4.732 1.00 59.69 106 ARG A O 1
ATOM 809 N N . ALA A 1 107 ? 13.409 3.347 4.836 1.00 58.50 107 ALA A N 1
ATOM 810 C CA . ALA A 1 107 ? 13.693 1.976 5.237 1.00 58.50 107 ALA A CA 1
ATOM 811 C C . ALA A 1 107 ? 13.242 1.738 6.691 1.00 58.50 107 ALA A C 1
ATOM 813 O O . ALA A 1 107 ? 13.361 2.620 7.546 1.00 58.50 107 ALA A O 1
ATOM 814 N N . GLN A 1 108 ? 12.739 0.540 6.980 1.00 62.75 108 GLN A N 1
ATOM 815 C CA . GLN A 1 108 ? 12.401 0.102 8.332 1.00 62.75 108 GLN A CA 1
ATOM 816 C C . GLN A 1 108 ? 12.812 -1.351 8.540 1.00 62.75 108 GLN A C 1
ATOM 818 O O . GLN A 1 108 ? 12.742 -2.172 7.629 1.00 62.75 108 GLN A O 1
ATOM 823 N N . THR A 1 109 ? 13.225 -1.668 9.765 1.00 60.62 109 THR A N 1
ATOM 824 C CA . THR A 1 109 ? 13.519 -3.038 10.191 1.00 60.62 109 THR A CA 1
ATOM 825 C C . THR A 1 109 ? 12.267 -3.688 10.780 1.00 60.62 109 THR A C 1
ATOM 827 O O . THR A 1 109 ? 11.414 -3.009 11.352 1.00 60.62 109 THR A O 1
ATOM 830 N N . GLY A 1 110 ? 12.170 -5.022 10.719 1.00 59.16 110 GLY A N 1
ATOM 831 C CA . GLY A 1 110 ? 11.026 -5.754 11.288 1.00 59.16 110 GLY A CA 1
ATOM 832 C C . GLY A 1 110 ? 10.802 -5.508 12.791 1.00 59.16 110 GLY A C 1
ATOM 833 O O . GLY A 1 110 ? 9.676 -5.592 13.274 1.00 59.16 110 GLY A O 1
ATOM 834 N N . PHE A 1 111 ? 11.849 -5.132 13.534 1.00 62.72 111 PHE A N 1
ATOM 835 C CA . PHE A 1 111 ? 11.741 -4.755 14.946 1.00 62.72 111 PHE A CA 1
ATOM 836 C C . PHE A 1 111 ? 10.976 -3.437 15.157 1.00 62.72 111 PHE A C 1
ATOM 838 O O . PHE A 1 111 ? 10.191 -3.331 16.098 1.00 62.72 111 PHE A O 1
ATOM 845 N N . ALA A 1 112 ? 11.158 -2.450 14.271 1.00 64.06 112 ALA A N 1
ATOM 846 C CA . ALA A 1 112 ? 10.443 -1.176 14.349 1.00 64.06 112 ALA A CA 1
ATOM 847 C C . ALA A 1 112 ? 8.929 -1.370 14.150 1.00 64.06 112 ALA A C 1
ATOM 849 O O . ALA A 1 112 ? 8.135 -0.841 14.925 1.00 64.06 112 ALA A O 1
ATOM 850 N N . MET A 1 113 ? 8.534 -2.231 13.204 1.00 64.19 113 MET A N 1
ATOM 851 C CA . MET A 1 113 ? 7.122 -2.564 12.966 1.00 64.19 113 MET A CA 1
ATOM 852 C C . MET A 1 113 ? 6.440 -3.191 14.190 1.00 64.19 113 MET A C 1
ATOM 854 O O . MET A 1 113 ? 5.304 -2.851 14.524 1.00 64.19 113 MET A O 1
ATOM 858 N N . LEU A 1 114 ? 7.134 -4.094 14.891 1.00 65.88 114 LEU A N 1
ATOM 859 C CA . LEU A 1 114 ? 6.617 -4.728 16.109 1.00 65.88 114 LEU A CA 1
ATOM 860 C C . LEU A 1 114 ? 6.429 -3.719 17.251 1.00 65.88 114 LEU A C 1
ATOM 862 O O . LEU A 1 114 ? 5.435 -3.790 17.978 1.00 65.88 114 LEU A O 1
ATOM 866 N N . ALA A 1 115 ? 7.355 -2.770 17.407 1.00 70.44 115 ALA A N 1
ATOM 867 C CA . ALA A 1 115 ? 7.252 -1.720 18.418 1.00 70.44 115 ALA A CA 1
ATOM 868 C C . ALA A 1 115 ? 6.049 -0.789 18.165 1.00 70.44 115 ALA A C 1
ATOM 870 O O . ALA A 1 115 ? 5.322 -0.441 19.106 1.00 70.44 115 ALA A O 1
ATOM 871 N N . ASP A 1 116 ? 5.791 -0.447 16.901 1.00 68.44 116 ASP A N 1
ATOM 872 C CA . ASP A 1 116 ? 4.635 0.365 16.519 1.00 68.44 116 ASP A CA 1
ATOM 873 C C . ASP A 1 116 ? 3.312 -0.376 16.786 1.00 68.44 116 ASP A C 1
ATOM 875 O O . ASP A 1 116 ? 2.386 0.194 17.375 1.00 68.44 116 ASP A O 1
ATOM 879 N N . LEU A 1 117 ? 3.238 -1.675 16.462 1.00 66.12 117 LEU A N 1
ATOM 880 C CA . LEU A 1 117 ? 2.065 -2.508 16.760 1.00 66.12 117 LEU A CA 1
ATOM 881 C C . LEU A 1 117 ? 1.760 -2.555 18.262 1.00 66.12 117 LEU A C 1
ATOM 883 O O . LEU A 1 117 ? 0.615 -2.348 18.672 1.00 66.12 117 LEU A O 1
ATOM 887 N N . LEU A 1 118 ? 2.779 -2.802 19.091 1.00 72.50 118 LEU A N 1
ATOM 888 C CA . LEU A 1 118 ? 2.621 -2.855 20.547 1.00 72.50 118 LEU A CA 1
ATOM 889 C C . LEU A 1 118 ? 2.104 -1.526 21.103 1.00 72.50 118 LEU A C 1
ATOM 891 O O . LEU A 1 118 ? 1.223 -1.516 21.965 1.00 72.50 118 LEU A O 1
ATOM 895 N N . THR A 1 119 ? 2.602 -0.406 20.583 1.00 74.06 119 THR A N 1
ATOM 896 C CA . THR A 1 119 ? 2.147 0.934 20.975 1.00 74.06 119 THR A CA 1
ATOM 897 C C . THR A 1 119 ? 0.665 1.143 20.657 1.00 74.06 119 THR A C 1
ATOM 899 O O . THR A 1 119 ? -0.072 1.712 21.466 1.00 74.06 119 THR A O 1
ATOM 902 N N . ILE A 1 120 ? 0.202 0.653 19.508 1.00 67.25 120 ILE A N 1
ATOM 903 C CA . ILE A 1 120 ? -1.190 0.801 19.068 1.00 67.25 120 ILE A CA 1
ATOM 904 C C . ILE A 1 120 ? -2.132 -0.070 19.880 1.00 67.25 120 ILE A C 1
ATOM 906 O O . ILE A 1 120 ? -3.155 0.429 20.353 1.00 67.25 120 ILE A O 1
ATOM 910 N N . VAL A 1 121 ? -1.782 -1.343 20.080 1.00 69.38 121 VAL A N 1
ATOM 911 C CA . VAL A 1 121 ? -2.578 -2.254 20.911 1.00 69.38 121 VAL A CA 1
ATOM 912 C C . VAL A 1 121 ? -2.753 -1.656 22.307 1.00 69.38 121 VAL A C 1
ATOM 914 O O . VAL A 1 121 ? -3.871 -1.602 22.808 1.00 69.38 121 VAL A O 1
ATOM 917 N N . ARG A 1 122 ? -1.680 -1.099 22.883 1.00 73.81 122 ARG A N 1
ATOM 918 C CA . ARG A 1 122 ? -1.676 -0.515 24.231 1.00 73.81 122 ARG A CA 1
ATOM 919 C C . ARG A 1 122 ? -2.430 0.815 24.357 1.00 73.81 122 ARG A C 1
ATOM 921 O O . ARG A 1 122 ? -2.835 1.167 25.455 1.00 73.81 122 ARG A O 1
ATOM 928 N N . ARG A 1 123 ? -2.611 1.569 23.264 1.00 67.00 123 ARG A N 1
ATOM 929 C CA . ARG A 1 123 ? -3.431 2.802 23.234 1.00 67.00 123 ARG A CA 1
ATOM 930 C C . ARG A 1 123 ? -4.924 2.538 23.024 1.00 67.00 123 ARG A C 1
ATOM 932 O O . ARG A 1 123 ? -5.723 3.455 23.191 1.00 67.00 123 ARG A O 1
ATOM 939 N N . ARG A 1 124 ? -5.290 1.337 22.570 1.00 61.81 124 ARG A N 1
ATOM 940 C CA . ARG A 1 124 ? -6.663 0.961 22.186 1.00 61.81 124 ARG A CA 1
ATOM 941 C C . ARG A 1 124 ? -7.341 0.034 23.209 1.00 61.81 124 ARG A C 1
ATOM 943 O O . ARG A 1 124 ? -8.528 -0.241 23.048 1.00 61.81 124 ARG A O 1
ATOM 950 N N . SER A 1 125 ? -6.593 -0.446 24.203 1.00 54.44 125 SER A N 1
ATOM 951 C CA . SER A 1 125 ? -7.047 -1.158 25.409 1.00 54.44 125 SER A CA 1
ATOM 952 C C . SER A 1 125 ? -7.227 -0.196 26.574 1.00 54.44 125 SER A C 1
ATOM 954 O O . SER A 1 125 ? -8.252 -0.316 27.272 1.00 54.44 125 SER A O 1
#

Radius of gyration: 15.45 Å; chains: 1; bounding box: 40×21×46 Å

Sequence (125 aa):
MVVGLLAGRFEITDHLVGGKLVSIDQPAWNHHLEDEMNQVVGVLSAGGAKVVLFTMPYIDPPQEAPDGSVYPENRNSRVDEYNRILERVAARHPGEVTVVGPGAGRAQTGFAMLADLLTIVRRRS